Protein AF-A0A094G1G5-F1 (afdb_monomer_lite)

Structure (mmCIF, N/CA/C/O backbone):
data_AF-A0A094G1G5-F1
#
_entry.id   AF-A0A094G1G5-F1
#
loop_
_atom_site.group_PDB
_atom_site.id
_atom_site.type_symbol
_atom_site.label_atom_id
_atom_site.label_alt_id
_atom_site.label_comp_id
_atom_site.label_asym_id
_atom_site.label_entity_id
_atom_site.label_seq_id
_atom_site.pdbx_PDB_ins_code
_atom_site.Cartn_x
_atom_site.Cartn_y
_atom_site.Cartn_z
_atom_site.occupancy
_atom_site.B_iso_or_equiv
_atom_site.auth_seq_id
_atom_site.auth_comp_id
_atom_site.auth_asym_id
_atom_site.auth_atom_id
_atom_site.pdbx_PDB_model_num
ATOM 1 N N . MET A 1 1 ? 13.236 28.097 -5.528 1.00 54.62 1 MET A N 1
ATOM 2 C CA . MET A 1 1 ? 14.662 28.446 -5.358 1.00 54.62 1 MET A CA 1
ATOM 3 C C . MET A 1 1 ? 15.161 27.690 -4.141 1.00 54.62 1 MET A C 1
ATOM 5 O O . MET A 1 1 ? 14.385 27.543 -3.209 1.00 54.62 1 MET A O 1
ATOM 9 N N . GLU A 1 2 ? 16.374 27.146 -4.170 1.00 67.69 2 GLU A N 1
ATOM 10 C CA . GLU A 1 2 ? 16.941 26.441 -3.013 1.00 67.69 2 GLU A CA 1
ATOM 11 C C . GLU A 1 2 ? 17.481 27.445 -1.990 1.00 67.69 2 GLU A C 1
ATOM 13 O O . GLU A 1 2 ? 18.298 28.303 -2.334 1.00 67.69 2 GLU A O 1
ATOM 18 N N . ASP A 1 3 ? 17.057 27.308 -0.735 1.00 77.56 3 ASP A N 1
ATOM 19 C CA . ASP A 1 3 ? 17.610 28.058 0.390 1.00 77.56 3 ASP A CA 1
ATOM 20 C C . ASP A 1 3 ? 18.977 27.479 0.770 1.00 77.56 3 ASP A C 1
ATOM 22 O O . ASP A 1 3 ? 19.082 26.389 1.335 1.00 77.56 3 ASP A O 1
ATOM 26 N N . LYS A 1 4 ? 20.049 28.212 0.459 1.00 82.94 4 LYS A N 1
ATOM 27 C CA . LYS A 1 4 ? 21.423 27.790 0.759 1.00 82.94 4 LYS A CA 1
ATOM 28 C C . LYS A 1 4 ? 21.859 28.291 2.132 1.00 82.94 4 LYS A C 1
ATOM 30 O O . LYS A 1 4 ? 21.643 29.452 2.471 1.00 82.94 4 LYS A O 1
ATOM 35 N N . ILE A 1 5 ? 22.535 27.433 2.895 1.00 83.06 5 ILE A N 1
ATOM 36 C CA . ILE A 1 5 ? 23.188 27.810 4.154 1.00 83.06 5 ILE A CA 1
ATOM 37 C C . ILE A 1 5 ? 24.655 28.115 3.835 1.00 83.06 5 ILE A C 1
ATOM 39 O O . ILE A 1 5 ? 25.401 27.186 3.518 1.00 83.06 5 ILE A O 1
ATOM 43 N N . PRO A 1 6 ? 25.085 29.388 3.858 1.00 81.50 6 PRO A N 1
ATOM 44 C CA . PRO A 1 6 ? 26.465 29.732 3.561 1.00 81.50 6 PRO A CA 1
ATOM 45 C C . PRO A 1 6 ? 27.376 29.204 4.669 1.00 81.50 6 PRO A C 1
ATOM 47 O O . PRO A 1 6 ? 27.135 29.431 5.856 1.00 81.50 6 PRO A O 1
ATOM 50 N N . LEU A 1 7 ? 28.433 28.504 4.273 1.00 82.88 7 LEU A N 1
ATOM 51 C CA . LEU A 1 7 ? 29.443 27.979 5.179 1.00 82.88 7 LEU A CA 1
ATOM 52 C C . LEU A 1 7 ? 30.801 28.530 4.761 1.00 82.88 7 LEU A C 1
ATOM 54 O O . LEU A 1 7 ? 31.206 28.395 3.611 1.00 82.88 7 LEU A O 1
ATOM 58 N N . ASP A 1 8 ? 31.496 29.145 5.713 1.00 79.75 8 ASP A N 1
ATOM 59 C CA . ASP A 1 8 ? 32.870 29.614 5.544 1.00 79.75 8 ASP A CA 1
ATOM 60 C C . ASP A 1 8 ? 33.835 28.449 5.810 1.00 79.75 8 ASP A C 1
ATOM 62 O O . ASP A 1 8 ? 34.492 28.353 6.848 1.00 79.75 8 ASP A O 1
ATOM 66 N N . ALA A 1 9 ? 33.783 27.457 4.920 1.00 77.50 9 ALA A N 1
ATOM 67 C CA . ALA A 1 9 ? 34.570 26.235 4.988 1.00 77.50 9 ALA A CA 1
ATOM 68 C C . ALA A 1 9 ? 34.872 25.725 3.576 1.00 77.50 9 ALA A C 1
ATOM 70 O O . ALA A 1 9 ? 34.055 25.838 2.663 1.00 77.50 9 ALA A O 1
ATOM 71 N N . ASN A 1 10 ? 36.043 25.115 3.400 1.00 78.81 10 ASN A N 1
ATOM 72 C CA . ASN A 1 10 ? 36.381 24.451 2.146 1.00 78.81 10 ASN A CA 1
ATOM 73 C C . ASN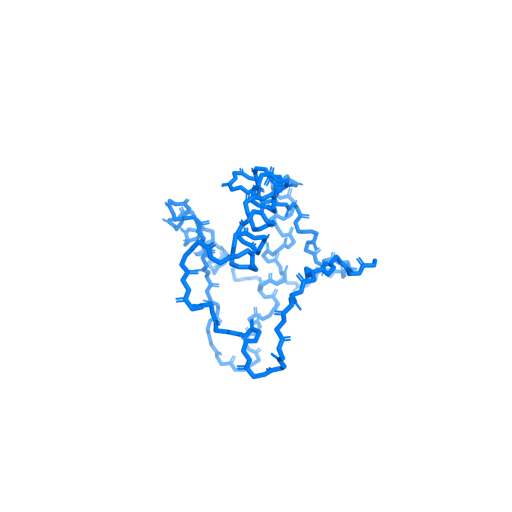 A 1 10 ? 35.551 23.161 1.957 1.00 78.81 10 ASN A C 1
ATOM 75 O O . ASN A 1 10 ? 34.965 22.616 2.898 1.00 78.81 10 ASN A O 1
ATOM 79 N N . HIS A 1 11 ? 35.530 22.644 0.727 1.00 74.94 11 HIS A N 1
ATOM 80 C CA . HIS A 1 11 ? 34.716 21.483 0.347 1.00 74.94 11 HIS A CA 1
ATOM 81 C C . HIS A 1 11 ? 34.981 20.212 1.183 1.00 74.94 11 HIS A C 1
ATOM 83 O O . HIS A 1 11 ? 34.110 19.352 1.261 1.00 74.94 11 HIS A O 1
ATOM 89 N N . SER A 1 12 ? 36.144 20.086 1.836 1.00 79.06 12 SER A N 1
ATOM 90 C CA . SER A 1 12 ? 36.480 18.945 2.703 1.00 79.06 12 SER A CA 1
AT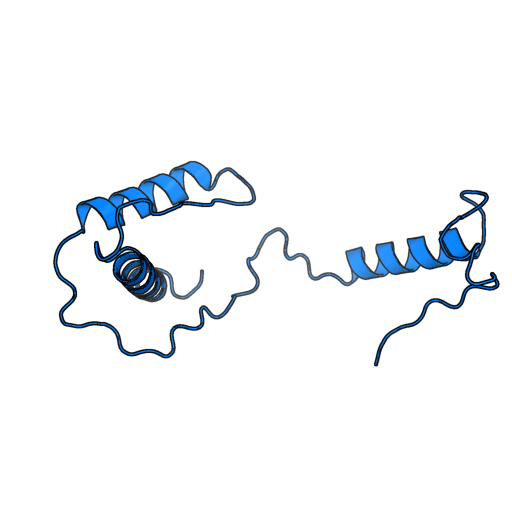OM 91 C C . SER A 1 12 ? 36.054 19.116 4.167 1.00 79.06 12 SER A C 1
ATOM 93 O O . SER A 1 12 ? 35.902 18.115 4.874 1.00 79.06 12 SER A O 1
ATOM 95 N N . MET A 1 13 ? 35.837 20.354 4.624 1.00 74.19 13 MET A N 1
ATOM 96 C CA . MET A 1 13 ? 35.460 20.676 6.007 1.00 74.19 13 MET A CA 1
ATOM 97 C C . MET A 1 13 ? 33.982 21.034 6.167 1.00 74.19 13 MET A C 1
ATOM 99 O O . MET A 1 13 ? 33.472 21.014 7.283 1.00 74.19 13 MET A O 1
ATOM 103 N N . ILE A 1 14 ? 33.263 21.284 5.071 1.00 76.19 14 ILE A N 1
ATOM 104 C CA . ILE A 1 14 ? 31.832 21.627 5.093 1.00 76.19 14 ILE A CA 1
ATOM 105 C C . ILE A 1 14 ? 30.946 20.538 5.735 1.00 76.19 14 ILE A C 1
ATOM 107 O O . ILE A 1 14 ? 29.892 20.837 6.286 1.00 76.19 14 ILE A O 1
ATOM 111 N N . VAL A 1 15 ? 31.402 19.281 5.717 1.00 71.06 15 VAL A N 1
ATOM 112 C CA . VAL A 1 15 ? 30.722 18.119 6.321 1.00 71.06 15 VAL A CA 1
ATOM 113 C C . VAL A 1 15 ? 31.209 17.791 7.741 1.00 71.06 15 VAL A C 1
ATOM 115 O O . VAL A 1 15 ? 30.745 16.826 8.346 1.00 71.06 15 VAL A O 1
ATOM 118 N N . LYS A 1 16 ? 32.161 18.560 8.284 1.00 76.44 16 LYS A N 1
ATOM 119 C CA . LYS A 1 16 ? 32.817 18.300 9.574 1.00 76.44 16 LYS A CA 1
ATOM 120 C C . LYS A 1 16 ? 32.770 19.549 10.449 1.00 76.44 16 LYS A C 1
ATOM 122 O O . LYS A 1 16 ? 33.605 20.442 10.343 1.00 76.44 16 LYS A O 1
ATOM 127 N N . PHE A 1 17 ? 31.805 19.601 11.363 1.00 76.50 17 PHE A N 1
ATOM 128 C CA . PHE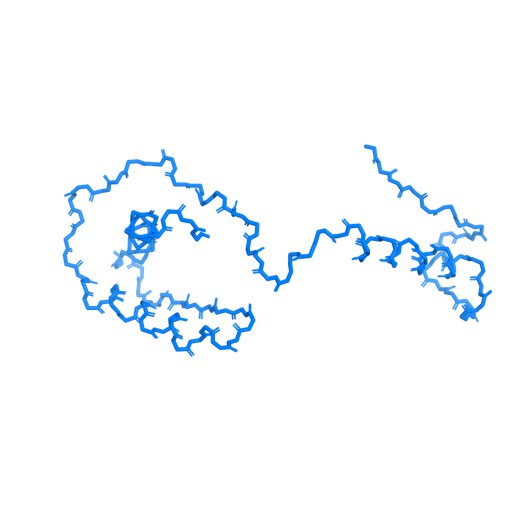 A 1 17 ? 31.761 20.657 12.371 1.00 76.50 17 PHE A CA 1
ATOM 129 C C . PHE A 1 17 ? 32.742 20.342 13.504 1.00 76.50 17 PHE A C 1
ATOM 131 O O . PHE A 1 17 ? 32.555 19.388 14.253 1.00 76.50 17 PHE A O 1
ATOM 138 N N . ASN A 1 18 ? 33.778 21.169 13.655 1.00 75.69 18 ASN A N 1
ATOM 139 C CA . ASN A 1 18 ? 34.832 20.967 14.660 1.00 75.69 18 ASN A CA 1
ATOM 140 C C . ASN A 1 18 ? 34.363 21.182 16.116 1.00 75.69 18 ASN A C 1
ATOM 142 O O . ASN A 1 18 ? 35.093 20.877 17.053 1.00 75.69 18 ASN A O 1
ATOM 146 N N . SER A 1 19 ? 33.171 21.752 16.324 1.00 77.62 19 SER A N 1
ATOM 147 C CA . SER A 1 19 ? 32.562 21.970 17.640 1.00 77.62 19 SER A CA 1
ATOM 148 C C . SER A 1 19 ? 31.067 22.262 17.497 1.00 77.62 19 SER A C 1
ATOM 150 O O . SER A 1 19 ? 30.634 22.815 16.485 1.00 77.62 19 SER A O 1
ATOM 152 N N . LYS A 1 20 ? 30.288 21.964 18.545 1.00 75.31 20 LYS A N 1
ATOM 153 C CA . LYS A 1 20 ? 28.854 22.298 18.634 1.00 75.31 20 LYS A CA 1
ATOM 154 C C . LYS A 1 20 ? 28.582 23.807 18.599 1.00 75.31 20 LYS A C 1
ATOM 156 O O . LYS A 1 20 ? 27.493 24.203 18.210 1.00 75.31 20 LYS A O 1
ATOM 161 N N . ASN A 1 21 ? 29.571 24.624 18.966 1.00 78.25 21 ASN A N 1
ATOM 162 C CA . ASN A 1 21 ? 29.466 26.087 18.966 1.00 78.25 21 ASN A CA 1
ATOM 163 C C . ASN A 1 21 ? 30.011 26.721 17.674 1.00 78.25 21 ASN A C 1
ATOM 165 O O . ASN A 1 21 ? 30.156 27.939 17.594 1.00 78.25 21 ASN A O 1
ATOM 169 N N . ASN A 1 22 ? 30.363 25.918 16.663 1.00 83.69 22 ASN A N 1
ATOM 170 C CA . ASN A 1 22 ? 30.786 26.451 15.375 1.00 83.69 22 ASN A CA 1
ATOM 171 C C . ASN A 1 22 ? 29.604 27.147 14.679 1.00 83.69 22 ASN A C 1
ATOM 173 O O . ASN A 1 22 ? 28.520 26.576 14.572 1.00 83.69 22 ASN A O 1
ATOM 177 N N . ARG A 1 23 ? 29.841 28.348 14.138 1.00 83.31 23 ARG A N 1
ATOM 178 C CA . ARG A 1 23 ? 28.822 29.175 13.472 1.00 83.31 23 ARG A CA 1
ATOM 179 C C . ARG A 1 23 ? 28.053 28.435 12.370 1.00 83.31 23 ARG A C 1
ATOM 181 O O . ARG A 1 23 ? 26.842 28.612 12.258 1.00 83.31 23 ARG A O 1
ATOM 188 N N . GLY A 1 24 ? 28.729 27.595 11.589 1.00 84.94 24 GLY A N 1
ATOM 189 C CA . GLY A 1 24 ? 28.107 26.776 10.550 1.00 84.94 24 GLY A CA 1
ATOM 190 C C . GLY A 1 24 ? 27.205 25.679 11.113 1.00 84.94 24 GLY A C 1
ATOM 191 O O . GLY A 1 24 ? 26.099 25.478 10.617 1.00 84.94 24 GLY A O 1
ATOM 192 N N . CYS A 1 25 ? 27.635 25.032 12.201 1.00 82.50 25 CYS A N 1
ATOM 193 C CA . CYS A 1 25 ? 26.839 24.022 12.900 1.00 82.50 25 CYS A CA 1
ATOM 194 C C . CYS A 1 25 ? 25.568 24.637 13.493 1.00 82.50 25 CYS A C 1
ATOM 196 O O . CYS A 1 25 ? 24.487 24.066 13.361 1.00 82.50 25 CYS A O 1
ATOM 198 N N . THR A 1 26 ? 25.694 25.806 14.126 1.00 87.06 26 THR A N 1
ATOM 199 C CA . THR A 1 26 ? 24.563 26.538 14.702 1.00 87.06 26 THR A CA 1
ATOM 200 C C . THR A 1 26 ? 23.592 26.978 13.611 1.00 87.06 26 THR A C 1
ATOM 202 O O . THR A 1 26 ? 22.409 26.685 13.709 1.00 87.06 26 THR A O 1
ATOM 205 N N . SER A 1 27 ? 24.091 27.551 12.511 1.00 87.62 27 SER A N 1
ATOM 206 C CA . SER A 1 27 ? 23.245 27.998 11.391 1.00 87.62 27 SER A CA 1
ATOM 207 C C . SER A 1 27 ? 22.474 26.843 10.741 1.00 87.62 27 SER A C 1
ATOM 209 O O . SER A 1 27 ? 21.286 26.973 10.453 1.00 87.62 27 SER A O 1
ATOM 211 N N . ALA A 1 28 ? 23.127 25.690 10.542 1.00 87.12 28 ALA A N 1
ATOM 212 C CA . ALA A 1 28 ? 22.470 24.483 10.045 1.00 87.12 28 ALA A CA 1
ATOM 213 C C . ALA A 1 28 ? 21.401 23.976 11.023 1.00 87.12 28 ALA A C 1
ATOM 215 O O . ALA A 1 28 ? 20.283 23.662 10.619 1.00 87.12 28 ALA A O 1
ATOM 216 N N . ARG A 1 29 ? 21.725 23.938 12.320 1.00 87.81 29 ARG A N 1
ATOM 217 C CA . ARG A 1 29 ? 20.800 23.506 13.369 1.00 87.81 29 ARG A CA 1
ATOM 218 C C . ARG A 1 29 ? 19.580 24.419 13.478 1.00 87.81 29 ARG A C 1
ATOM 220 O O . ARG A 1 29 ? 18.473 23.911 13.627 1.00 87.81 29 ARG A O 1
ATOM 227 N N . ASP A 1 30 ? 19.766 25.728 13.395 1.00 90.44 30 ASP A N 1
ATOM 228 C CA . ASP A 1 30 ? 18.677 26.699 13.495 1.00 90.44 30 ASP A CA 1
ATOM 229 C C . ASP A 1 30 ? 17.747 26.606 12.285 1.00 90.44 30 ASP A C 1
ATOM 231 O O . ASP A 1 30 ? 16.533 26.600 12.454 1.00 90.44 30 ASP A O 1
ATOM 235 N N . LYS A 1 31 ? 18.289 26.408 11.075 1.00 88.31 31 LYS A N 1
ATOM 236 C CA . LYS A 1 31 ? 17.470 26.125 9.887 1.00 88.31 31 LYS A CA 1
ATOM 237 C C . LYS A 1 31 ? 16.691 24.815 10.010 1.00 88.31 31 LYS A C 1
ATOM 239 O O . LYS A 1 31 ? 15.532 24.784 9.621 1.00 88.31 31 LYS A O 1
ATOM 244 N N . LEU A 1 32 ? 17.279 23.758 10.578 1.00 87.94 32 LEU A N 1
ATOM 245 C CA . LEU A 1 32 ? 16.557 22.506 10.846 1.00 87.94 32 LEU A CA 1
ATOM 246 C C . LEU A 1 32 ? 15.427 22.697 11.868 1.00 87.94 32 LEU A C 1
ATOM 248 O O . LEU A 1 32 ? 14.337 22.179 11.658 1.00 87.94 32 LEU A O 1
ATOM 252 N N . ARG A 1 33 ? 15.659 23.474 12.933 1.00 88.69 33 ARG A N 1
ATOM 253 C CA . ARG A 1 33 ? 14.607 23.835 13.899 1.00 88.69 33 ARG A CA 1
ATOM 254 C C . ARG A 1 33 ? 13.511 24.677 13.256 1.00 88.69 33 ARG A C 1
ATOM 256 O O . ARG A 1 33 ? 12.344 24.472 13.553 1.00 88.69 33 ARG A O 1
ATOM 263 N N . GLN A 1 34 ? 13.877 25.605 12.376 1.00 86.06 34 GLN A N 1
ATOM 264 C CA . GLN A 1 34 ? 12.904 26.393 11.632 1.00 86.06 34 GLN A CA 1
ATOM 265 C C . GLN A 1 34 ? 12.074 25.489 10.718 1.00 86.06 34 GLN A C 1
ATOM 267 O O . GLN A 1 34 ? 10.861 25.604 10.716 1.00 86.06 34 GLN A O 1
ATOM 272 N N . PHE A 1 35 ? 12.690 24.528 10.021 1.00 83.56 35 PHE A N 1
ATOM 273 C CA . PHE A 1 35 ? 11.948 23.538 9.236 1.00 83.56 35 PHE A CA 1
ATOM 274 C C . PHE A 1 35 ? 11.022 22.671 10.086 1.00 83.56 35 PHE A C 1
ATOM 276 O O . PHE A 1 35 ? 9.942 22.328 9.627 1.00 83.56 35 PHE A O 1
ATOM 283 N N . GLU A 1 36 ? 11.425 22.312 11.301 1.00 83.12 36 GLU A N 1
ATOM 284 C CA . GLU A 1 36 ? 10.576 21.586 12.247 1.00 83.12 36 GLU A CA 1
ATOM 285 C C . GLU A 1 36 ? 9.379 22.433 12.711 1.00 83.12 36 GLU A C 1
ATOM 287 O O . GLU A 1 36 ? 8.280 21.910 12.844 1.00 83.12 36 GLU A O 1
ATOM 292 N N . GLN A 1 37 ? 9.573 23.737 12.925 1.00 81.44 37 GLN A N 1
ATOM 293 C CA . GLN A 1 37 ? 8.511 24.669 13.330 1.00 81.44 37 GLN A CA 1
ATOM 294 C C . GLN A 1 37 ? 7.574 25.052 12.178 1.00 81.44 37 GLN A C 1
ATOM 296 O O . GLN A 1 37 ? 6.370 25.181 12.380 1.00 81.44 37 GLN A O 1
ATOM 301 N N . ASP A 1 38 ? 8.133 25.240 10.983 1.00 77.44 38 ASP A N 1
ATOM 302 C CA . ASP A 1 38 ? 7.408 25.568 9.754 1.00 77.44 38 ASP A CA 1
ATOM 303 C C . ASP A 1 38 ? 6.759 24.334 9.135 1.00 77.44 38 ASP A C 1
ATOM 305 O O . ASP A 1 38 ? 5.864 24.454 8.291 1.00 77.44 38 ASP A O 1
ATOM 309 N N . ALA A 1 39 ? 7.212 23.136 9.522 1.00 71.25 39 ALA A N 1
ATOM 310 C CA . ALA A 1 39 ? 6.493 21.931 9.197 1.00 71.25 39 ALA A CA 1
ATOM 311 C C . ALA A 1 39 ? 5.081 22.110 9.767 1.00 71.25 39 ALA A C 1
ATOM 313 O O . ALA A 1 39 ? 4.928 22.324 10.972 1.00 71.25 39 ALA A O 1
ATOM 314 N N . PRO A 1 40 ? 4.028 22.028 8.930 1.00 64.75 40 PRO A N 1
ATOM 315 C CA . PRO A 1 40 ? 2.687 21.917 9.474 1.00 64.75 40 PRO A CA 1
ATOM 316 C C . PRO A 1 40 ? 2.703 20.760 10.472 1.00 64.75 40 PRO A C 1
ATOM 318 O O . PRO A 1 40 ? 3.472 19.814 10.278 1.00 64.75 40 PRO A O 1
ATOM 321 N N . SER A 1 41 ? 1.879 20.833 11.517 1.00 60.28 41 SER A N 1
ATOM 322 C CA . SER A 1 41 ? 1.659 19.786 12.524 1.00 60.28 41 SER A CA 1
ATOM 323 C C . SER A 1 41 ? 1.066 18.505 11.905 1.00 60.28 41 SER A C 1
ATOM 325 O O . SER A 1 41 ? 0.061 17.953 12.336 1.00 60.28 41 SER A O 1
ATOM 327 N N . CYS A 1 42 ? 1.680 18.004 10.845 1.00 52.69 42 CYS A N 1
ATOM 328 C CA . CYS A 1 42 ? 1.370 16.791 10.127 1.00 52.69 42 CYS A CA 1
ATOM 329 C C . CYS A 1 42 ? 2.082 15.622 10.808 1.00 52.69 42 CYS A C 1
ATOM 331 O O . CYS A 1 42 ? 2.787 14.855 10.164 1.00 52.69 42 CYS A O 1
ATOM 333 N N . SER A 1 43 ? 1.900 15.497 12.118 1.00 53.06 43 SER A N 1
ATOM 334 C CA . SER A 1 43 ? 1.999 14.216 12.818 1.00 53.06 43 SER A CA 1
ATOM 335 C C . SER A 1 43 ? 0.627 13.719 13.292 1.00 53.06 43 SER A C 1
ATOM 337 O O . SER A 1 43 ? 0.544 12.671 13.914 1.00 53.06 43 SER A O 1
ATOM 339 N N . ALA A 1 44 ? -0.470 14.416 12.957 1.00 48.75 44 ALA A N 1
ATOM 340 C CA . ALA A 1 44 ? -1.828 13.981 13.316 1.00 48.75 44 ALA A CA 1
ATOM 341 C C . ALA A 1 44 ? -2.858 14.043 12.173 1.00 48.75 44 ALA A C 1
ATOM 343 O O . ALA A 1 44 ? -4.022 13.710 12.367 1.00 48.75 44 ALA A O 1
ATOM 344 N N . GLY A 1 45 ? -2.450 14.441 10.971 1.00 50.19 45 GLY A N 1
ATOM 345 C CA . GLY A 1 45 ? -3.300 14.386 9.791 1.00 50.19 45 GLY A CA 1
ATOM 346 C C . GLY A 1 45 ? -2.428 14.024 8.615 1.00 50.19 45 GLY A C 1
ATOM 347 O O . GLY A 1 45 ? -1.561 14.818 8.238 1.00 50.19 45 GLY A O 1
ATOM 348 N N . ALA A 1 46 ? -2.618 12.819 8.076 1.00 50.72 46 ALA A N 1
ATOM 349 C CA . ALA A 1 46 ? -2.094 12.469 6.770 1.00 50.72 46 ALA A CA 1
ATOM 350 C C . ALA A 1 46 ? -2.412 13.649 5.847 1.00 50.72 46 ALA A C 1
ATOM 352 O O . ALA A 1 46 ? -3.579 13.994 5.655 1.00 50.72 46 ALA A O 1
ATOM 353 N N . LYS A 1 47 ? -1.386 14.348 5.337 1.00 49.34 47 LYS A N 1
ATOM 354 C CA . LYS A 1 47 ? -1.611 15.240 4.197 1.00 49.34 47 LYS A CA 1
ATOM 355 C C . LYS A 1 47 ? -2.300 14.353 3.188 1.00 49.34 47 LYS A C 1
ATOM 357 O O . LYS A 1 47 ? -1.687 13.352 2.834 1.00 49.34 47 LYS A O 1
ATOM 362 N N . GLN A 1 48 ? -3.537 14.689 2.828 1.00 51.91 48 GLN A N 1
ATOM 363 C CA . GLN A 1 48 ? -4.381 13.935 1.913 1.00 51.91 48 GLN A CA 1
ATOM 364 C C . GLN A 1 48 ? -3.568 13.675 0.647 1.00 51.91 48 GLN A C 1
ATOM 366 O O . GLN A 1 48 ? -3.479 14.503 -0.264 1.00 51.91 48 GLN A O 1
ATOM 371 N N . THR A 1 49 ? -2.840 12.562 0.647 1.00 52.09 49 THR A N 1
ATOM 372 C CA . THR A 1 49 ? -2.093 12.095 -0.495 1.00 52.09 49 THR A CA 1
ATOM 373 C C . THR A 1 49 ? -3.198 11.696 -1.421 1.00 52.09 49 THR A C 1
ATOM 375 O O . THR A 1 49 ? -3.845 10.679 -1.194 1.00 52.09 49 THR A O 1
ATOM 378 N N . LYS A 1 50 ? -3.475 12.542 -2.414 1.00 54.44 50 LYS A N 1
ATOM 379 C CA . LYS A 1 50 ? -4.329 12.154 -3.522 1.00 54.44 50 LYS A CA 1
ATOM 380 C C . LYS A 1 50 ? -3.717 10.879 -4.082 1.00 54.44 50 LYS A C 1
ATOM 382 O O . LYS A 1 50 ? -2.695 10.933 -4.767 1.00 54.44 50 LYS A O 1
ATOM 387 N N . ALA A 1 51 ? -4.285 9.738 -3.703 1.00 57.81 51 ALA A N 1
ATOM 388 C CA . ALA A 1 51 ? -3.972 8.480 -4.332 1.00 57.81 51 ALA A CA 1
ATOM 389 C C . ALA A 1 51 ? -4.224 8.716 -5.821 1.00 57.81 51 ALA A C 1
ATOM 391 O O . ALA A 1 51 ? -5.274 9.247 -6.191 1.00 57.81 51 ALA A O 1
ATOM 392 N N . PHE A 1 52 ? -3.226 8.437 -6.656 1.00 59.22 52 PHE A N 1
ATOM 393 C CA . PHE A 1 52 ? -3.313 8.630 -8.099 1.00 59.22 52 PHE A CA 1
ATOM 394 C C . PHE A 1 52 ? -4.250 7.547 -8.667 1.00 59.22 52 PHE A C 1
ATOM 396 O O . PHE A 1 52 ? -3.812 6.559 -9.244 1.00 59.22 52 PHE A O 1
ATOM 403 N N . LEU A 1 53 ? -5.547 7.689 -8.390 1.00 65.50 53 LEU A N 1
ATOM 404 C CA . LEU A 1 53 ? -6.646 6.788 -8.740 1.00 65.50 53 LEU A CA 1
ATOM 405 C C . LEU A 1 53 ? -7.555 7.478 -9.766 1.00 65.50 53 LEU A C 1
ATOM 407 O O . LEU A 1 53 ? -8.773 7.539 -9.598 1.00 65.50 53 LEU A O 1
ATOM 411 N N . ASP A 1 54 ? -6.948 8.032 -10.817 1.00 64.62 54 ASP A N 1
ATOM 412 C CA . ASP A 1 54 ? -7.653 8.640 -11.958 1.00 64.62 54 ASP A CA 1
ATOM 413 C C . ASP A 1 54 ? -7.977 7.607 -13.061 1.00 64.62 54 ASP A C 1
ATOM 415 O O . ASP A 1 54 ? -8.351 7.962 -14.177 1.00 64.62 54 ASP A O 1
ATOM 419 N N . GLY A 1 55 ? -7.827 6.310 -12.765 1.00 66.19 55 GLY A N 1
ATOM 420 C CA . GLY A 1 55 ? -8.204 5.216 -13.661 1.00 66.19 55 GLY A CA 1
ATOM 421 C C . GLY A 1 55 ? -9.692 4.838 -13.574 1.00 66.19 55 GLY A C 1
ATOM 422 O O . GLY A 1 55 ? -10.389 5.253 -12.642 1.00 66.19 55 GLY A O 1
ATOM 423 N N . PRO A 1 56 ? -10.202 4.041 -14.526 1.00 69.38 56 PRO A N 1
ATOM 424 C CA . PRO A 1 56 ? -11.534 3.456 -14.425 1.00 69.38 56 PRO A CA 1
ATOM 425 C C . PRO A 1 56 ? -11.570 2.372 -13.339 1.00 69.38 56 PRO A C 1
ATOM 427 O O . PRO A 1 56 ? -10.673 1.530 -13.270 1.00 69.38 56 PRO A O 1
ATOM 430 N N . VAL A 1 57 ? -12.628 2.380 -12.523 1.00 77.75 57 VAL A N 1
ATOM 431 C CA . VAL A 1 57 ? -12.961 1.254 -11.638 1.00 77.75 57 VAL A CA 1
ATOM 432 C C . VAL A 1 57 ? -13.224 0.026 -12.505 1.00 77.75 57 VAL A C 1
ATOM 434 O O . VAL A 1 57 ? -13.921 0.107 -13.521 1.00 77.75 57 VAL A O 1
ATOM 437 N N . ASP A 1 58 ? -12.666 -1.113 -12.114 1.00 83.38 58 ASP A N 1
ATOM 438 C CA . ASP A 1 58 ? -12.864 -2.360 -12.836 1.00 83.38 58 ASP A CA 1
ATOM 439 C C . ASP A 1 58 ? -14.217 -2.984 -12.471 1.00 83.38 58 ASP A C 1
ATOM 441 O O . ASP A 1 58 ? -14.343 -3.740 -11.514 1.00 83.38 58 ASP A O 1
ATOM 445 N N . SER A 1 59 ? -15.244 -2.691 -13.272 1.00 84.69 59 SER A N 1
ATOM 446 C CA . SER A 1 59 ? -16.589 -3.262 -13.091 1.00 84.69 59 SER A CA 1
ATOM 447 C C . SER A 1 59 ? -16.656 -4.795 -13.200 1.00 84.69 59 SER A C 1
ATOM 449 O O . SER A 1 59 ? -17.674 -5.380 -12.834 1.00 84.69 59 SER A O 1
ATOM 451 N N . ALA A 1 60 ? -15.609 -5.446 -13.721 1.00 89.31 60 ALA A N 1
ATOM 452 C CA . ALA A 1 60 ? -15.523 -6.900 -13.832 1.00 89.31 60 ALA A CA 1
ATOM 453 C C . ALA A 1 60 ? -14.752 -7.543 -12.665 1.00 89.31 60 ALA A C 1
ATOM 455 O O . ALA A 1 60 ? -14.595 -8.768 -12.646 1.00 89.31 60 ALA A O 1
ATOM 456 N N . PHE A 1 61 ? -14.274 -6.754 -11.695 1.00 89.31 61 PHE A N 1
ATOM 457 C CA . PHE A 1 61 ? -13.652 -7.289 -10.491 1.00 89.31 61 PHE A CA 1
ATOM 458 C C . PHE A 1 61 ? -14.672 -8.108 -9.691 1.00 89.31 61 PHE A C 1
ATOM 460 O O . PHE A 1 61 ? -15.737 -7.618 -9.321 1.00 89.31 61 PHE A O 1
ATOM 467 N N . VAL A 1 62 ? -14.352 -9.375 -9.423 1.00 90.75 62 VAL A N 1
ATOM 468 C CA . VAL A 1 62 ? -15.233 -10.299 -8.700 1.00 90.75 62 VAL A CA 1
ATOM 469 C C . VAL A 1 62 ? -14.445 -11.181 -7.740 1.00 90.75 62 VAL A C 1
ATOM 471 O O . VAL A 1 62 ? -13.333 -11.627 -8.041 1.00 90.75 62 VAL A O 1
ATOM 474 N N . GLY A 1 63 ? -15.064 -11.496 -6.604 1.00 88.06 63 GLY A N 1
ATOM 475 C CA . GLY A 1 63 ? -14.458 -12.314 -5.560 1.00 88.06 63 GLY A CA 1
ATOM 476 C C . GLY A 1 63 ? -13.325 -11.593 -4.822 1.00 88.06 63 GLY A C 1
ATOM 477 O O . GLY A 1 63 ? -12.999 -10.444 -5.099 1.00 88.06 63 GLY A O 1
ATOM 478 N N . ARG A 1 64 ? -12.664 -12.318 -3.909 1.00 94.62 64 ARG A N 1
ATOM 479 C CA . ARG A 1 64 ? -11.597 -11.813 -3.015 1.00 94.62 64 ARG A CA 1
ATOM 480 C C . ARG A 1 64 ? -12.082 -10.914 -1.872 1.00 94.62 64 ARG A C 1
ATOM 482 O O . ARG A 1 64 ? -11.255 -10.286 -1.216 1.00 94.62 64 ARG A O 1
ATOM 489 N N . GLU A 1 65 ? -13.383 -10.881 -1.591 1.00 94.88 65 GLU A N 1
ATOM 490 C CA . GLU A 1 65 ? -13.959 -10.196 -0.425 1.00 94.88 65 GLU A CA 1
ATOM 491 C C . GLU A 1 65 ? -13.305 -10.626 0.893 1.00 94.88 65 GLU A C 1
ATOM 493 O O . GLU A 1 65 ? -13.069 -9.791 1.759 1.00 94.88 65 GLU A O 1
ATOM 498 N N . ASP A 1 66 ? -12.956 -11.905 1.027 1.00 95.75 66 ASP A N 1
ATOM 499 C CA . ASP A 1 66 ? -12.211 -12.437 2.168 1.00 95.75 66 ASP A CA 1
ATOM 500 C C . ASP A 1 66 ? -10.846 -11.752 2.339 1.00 95.75 66 ASP A C 1
ATOM 502 O O . ASP A 1 66 ? -10.485 -11.352 3.446 1.00 95.75 66 ASP A O 1
ATOM 506 N N . ILE A 1 67 ? -10.123 -11.549 1.235 1.00 95.69 67 ILE A N 1
ATOM 507 C CA . ILE A 1 67 ? -8.823 -10.869 1.224 1.00 95.69 67 ILE A CA 1
ATOM 508 C C . ILE A 1 67 ? -8.991 -9.381 1.539 1.00 95.69 67 ILE A C 1
ATOM 510 O O . ILE A 1 67 ? -8.215 -8.840 2.323 1.00 95.69 67 ILE A O 1
ATOM 514 N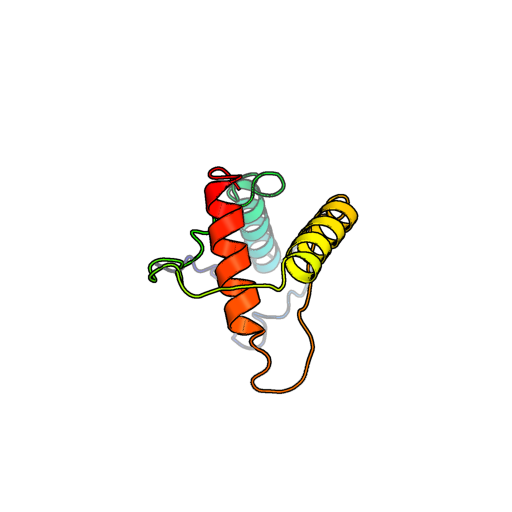 N . LEU A 1 68 ? -9.991 -8.714 0.955 1.00 95.12 68 LEU A N 1
ATOM 515 C CA . LEU A 1 68 ? -10.261 -7.294 1.211 1.00 95.12 68 LEU A CA 1
ATOM 516 C C . LEU A 1 68 ? -10.581 -7.049 2.695 1.00 95.12 68 LEU A C 1
ATOM 518 O O . LEU A 1 68 ? -9.988 -6.163 3.307 1.00 95.12 68 LEU A O 1
ATOM 522 N N . LEU A 1 69 ? -11.416 -7.902 3.297 1.00 94.50 69 LEU A N 1
ATOM 523 C CA . LEU A 1 69 ? -11.715 -7.863 4.733 1.00 94.50 69 LEU A CA 1
ATOM 524 C C . LEU A 1 69 ? -10.474 -8.134 5.597 1.00 94.50 69 LEU A C 1
ATOM 526 O O . LEU A 1 69 ? -10.316 -7.553 6.672 1.00 94.50 69 LEU A O 1
ATOM 530 N N . GLU A 1 70 ? -9.577 -9.018 5.155 1.00 95.50 70 GLU A N 1
ATOM 531 C CA . GLU A 1 70 ? -8.326 -9.277 5.868 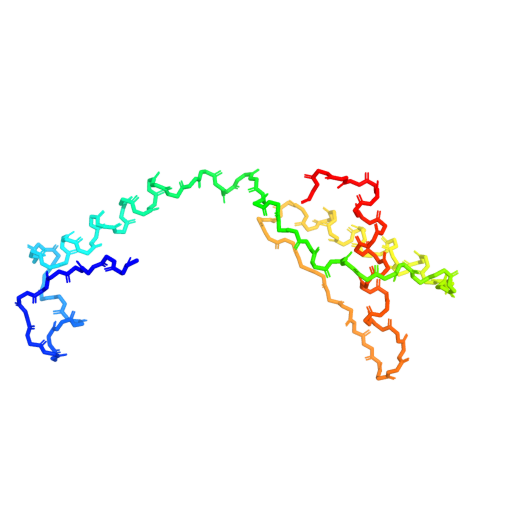1.00 95.50 70 GLU A CA 1
ATOM 532 C C . GLU A 1 70 ? -7.384 -8.062 5.839 1.00 95.50 70 GLU A C 1
ATOM 534 O O . GLU A 1 70 ? -6.701 -7.799 6.834 1.00 95.50 70 GLU A O 1
ATOM 539 N N . ILE A 1 71 ? -7.356 -7.310 4.732 1.00 94.38 71 ILE A N 1
ATOM 540 C CA . ILE A 1 71 ? -6.591 -6.059 4.629 1.00 94.38 71 ILE A CA 1
ATOM 541 C C . ILE A 1 71 ? -7.116 -5.041 5.648 1.00 94.38 71 ILE A C 1
ATOM 543 O O . ILE A 1 71 ? -6.306 -4.530 6.424 1.00 94.38 71 ILE A O 1
ATOM 547 N N . ASP A 1 72 ? -8.434 -4.810 5.703 1.00 91.62 72 ASP A N 1
ATOM 548 C CA . ASP A 1 72 ? -9.057 -3.892 6.673 1.00 91.62 72 ASP A CA 1
ATOM 549 C C . ASP A 1 72 ? -8.683 -4.269 8.102 1.00 91.62 72 ASP A C 1
ATOM 551 O O . ASP A 1 72 ? -8.095 -3.476 8.838 1.00 91.62 72 ASP A O 1
ATOM 555 N N . LYS A 1 73 ? -8.902 -5.535 8.462 1.00 92.69 73 LYS A N 1
ATOM 556 C CA . LYS A 1 73 ? -8.590 -6.045 9.797 1.00 92.69 73 LYS A CA 1
ATOM 557 C C . LYS A 1 73 ? -7.125 -5.824 10.175 1.00 92.69 73 LYS A C 1
ATOM 559 O O . LYS A 1 73 ? -6.830 -5.463 11.313 1.00 92.69 73 LYS A O 1
ATOM 564 N N . LYS A 1 74 ? -6.187 -6.057 9.251 1.00 92.12 74 LYS A N 1
ATOM 565 C CA . LYS A 1 74 ? -4.752 -5.861 9.510 1.00 92.12 74 LYS A CA 1
ATOM 566 C C . LYS A 1 74 ? -4.389 -4.387 9.647 1.00 92.12 74 LYS A C 1
ATOM 568 O O . LYS A 1 74 ? -3.562 -4.057 10.496 1.00 92.12 74 LYS A O 1
ATOM 573 N N . LEU A 1 75 ? -4.992 -3.518 8.840 1.00 88.81 75 LEU A N 1
ATOM 574 C CA . LEU A 1 75 ? -4.763 -2.078 8.921 1.00 88.81 75 LEU A CA 1
ATOM 575 C C . LEU A 1 75 ? -5.326 -1.494 10.220 1.00 88.81 75 LEU A C 1
ATOM 577 O O . LEU A 1 75 ? -4.609 -0.741 10.877 1.00 88.81 75 LEU A O 1
ATOM 581 N N . GLU A 1 76 ? -6.528 -1.905 10.632 1.00 86.75 76 GLU A N 1
ATOM 582 C CA . GLU A 1 76 ? -7.155 -1.529 11.907 1.00 86.75 76 GLU A CA 1
ATOM 583 C C . GLU A 1 76 ? -6.335 -2.000 13.113 1.00 86.75 76 GLU A C 1
ATOM 585 O O . GLU A 1 76 ? -6.058 -1.224 14.025 1.00 86.75 76 GLU A O 1
ATOM 590 N N . GLN A 1 77 ? -5.878 -3.256 13.109 1.00 83.38 77 GLN A N 1
ATOM 591 C CA . GLN A 1 77 ? -5.027 -3.795 14.177 1.00 83.38 77 GLN A CA 1
ATOM 592 C C . GLN A 1 77 ? -3.704 -3.038 14.314 1.00 83.38 77 GLN A C 1
ATOM 594 O O . GLN A 1 77 ? -3.182 -2.883 15.418 1.00 83.38 77 GLN A O 1
ATOM 599 N N . ALA A 1 78 ? -3.154 -2.566 13.198 1.00 76.88 78 ALA A N 1
ATOM 600 C CA . ALA A 1 78 ? -1.920 -1.799 13.174 1.00 76.88 78 ALA A CA 1
ATOM 601 C C . ALA A 1 78 ? -2.141 -0.282 13.330 1.00 76.88 78 ALA A C 1
ATOM 603 O O . ALA A 1 78 ? -1.159 0.450 13.420 1.00 76.88 78 ALA A O 1
ATOM 604 N N . ALA A 1 79 ? -3.385 0.202 13.437 1.00 64.75 79 ALA A N 1
ATOM 605 C CA . ALA A 1 79 ? -3.702 1.626 13.585 1.00 64.75 79 ALA A CA 1
ATOM 606 C C . ALA A 1 79 ? -3.212 2.234 14.914 1.00 64.75 79 ALA A C 1
ATOM 608 O O . ALA A 1 79 ? -3.087 3.449 15.030 1.00 64.75 79 ALA A O 1
ATOM 609 N N . SER A 1 80 ? -2.885 1.408 15.916 1.00 64.88 80 SER A N 1
ATOM 610 C CA . SER A 1 80 ? -2.202 1.871 17.136 1.00 64.88 80 SER A CA 1
ATOM 611 C C . SER A 1 80 ? -0.722 2.222 16.915 1.00 64.88 80 SER A C 1
ATOM 613 O O . SER A 1 80 ? -0.083 2.746 17.824 1.00 64.88 80 SER A O 1
ATOM 615 N N . GLN A 1 81 ? -0.155 1.906 15.745 1.00 62.84 81 GLN A N 1
ATOM 616 C CA . GLN A 1 81 ? 1.194 2.298 15.340 1.00 62.84 81 GLN A CA 1
ATOM 617 C C . GLN A 1 81 ? 1.117 3.543 14.449 1.00 62.84 81 GLN A C 1
ATOM 619 O O . GLN A 1 81 ? 0.257 3.637 13.578 1.00 62.84 81 GLN A O 1
ATOM 624 N N . GLU A 1 82 ? 2.067 4.467 14.611 1.00 65.50 82 GLU A N 1
ATOM 625 C CA . GLU A 1 82 ? 2.145 5.730 13.855 1.00 65.50 82 GLU A CA 1
ATOM 626 C C . GLU A 1 82 ? 2.190 5.509 12.324 1.00 65.50 82 GLU A C 1
ATOM 628 O O . GLU A 1 82 ? 1.783 6.373 11.546 1.00 65.50 82 GLU A O 1
ATOM 633 N N . HIS A 1 83 ? 2.617 4.316 11.877 1.00 72.25 83 HIS A N 1
ATOM 634 C CA . HIS A 1 83 ? 2.640 3.901 10.474 1.00 72.25 83 HIS A CA 1
ATOM 635 C C . HIS A 1 83 ? 2.196 2.438 10.286 1.00 72.25 83 HIS A C 1
ATOM 637 O O . HIS A 1 83 ? 2.991 1.510 10.453 1.00 72.25 83 HIS A O 1
ATOM 643 N N . SER A 1 84 ? 0.947 2.229 9.864 1.00 80.88 84 SER A N 1
ATOM 644 C CA . SER A 1 84 ? 0.420 0.909 9.491 1.00 80.88 84 SER A CA 1
ATOM 645 C C . SER A 1 84 ? 0.800 0.536 8.050 1.00 80.88 84 SER A C 1
ATOM 647 O O . SER A 1 84 ? 0.733 1.368 7.143 1.00 80.88 84 SER A O 1
ATOM 649 N N . ARG A 1 85 ? 1.247 -0.708 7.823 1.00 86.06 85 ARG A N 1
ATOM 650 C CA . ARG A 1 85 ? 1.636 -1.225 6.497 1.00 86.06 85 ARG A CA 1
ATOM 651 C C . ARG A 1 85 ? 1.180 -2.670 6.339 1.00 86.06 85 ARG A C 1
ATOM 653 O O . ARG A 1 85 ? 1.467 -3.507 7.190 1.00 86.06 85 ARG A O 1
ATOM 660 N N . VAL A 1 86 ? 0.549 -2.975 5.209 1.00 90.81 86 VAL A N 1
ATOM 661 C CA . VAL A 1 86 ? 0.134 -4.332 4.828 1.00 90.81 86 VAL A CA 1
ATOM 662 C C . VAL A 1 86 ? 0.730 -4.670 3.465 1.00 90.81 86 VAL A C 1
ATOM 664 O O . VAL A 1 86 ? 0.816 -3.815 2.587 1.00 90.81 86 VAL A O 1
ATOM 667 N N . ALA A 1 87 ? 1.167 -5.918 3.294 1.00 93.56 87 ALA A N 1
ATOM 668 C CA . ALA A 1 87 ? 1.735 -6.414 2.046 1.00 93.56 87 ALA A CA 1
ATOM 669 C C . ALA A 1 87 ? 0.892 -7.562 1.479 1.00 93.56 87 ALA A C 1
ATOM 671 O O . ALA A 1 87 ? 0.570 -8.516 2.188 1.00 93.56 87 ALA A O 1
ATOM 672 N N . LEU A 1 88 ? 0.590 -7.490 0.180 1.00 95.00 88 LEU A N 1
ATOM 673 C CA . LEU A 1 88 ? -0.004 -8.585 -0.585 1.00 95.00 88 LEU A CA 1
ATOM 674 C C . LEU A 1 88 ? 1.104 -9.451 -1.190 1.00 95.00 88 LEU A C 1
ATOM 676 O O . LEU A 1 88 ? 1.917 -8.970 -1.982 1.00 95.00 88 LEU A O 1
ATOM 680 N N . VAL A 1 89 ? 1.122 -10.739 -0.850 1.00 95.00 89 VAL A N 1
ATOM 681 C CA . VAL A 1 89 ? 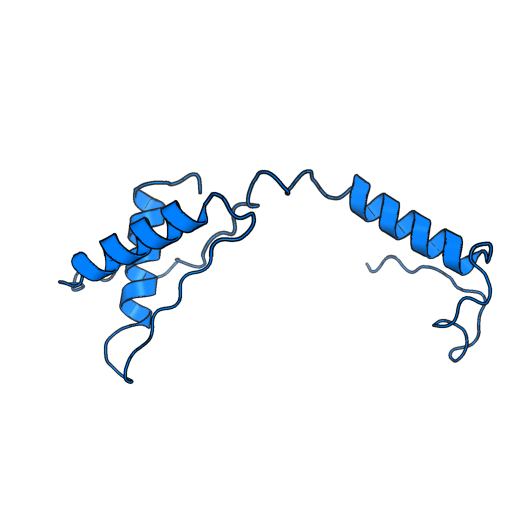2.130 -11.706 -1.314 1.00 95.00 89 VAL A CA 1
ATOM 682 C C . VAL A 1 89 ? 1.479 -12.846 -2.093 1.00 95.00 89 VAL A C 1
ATOM 684 O O . VAL A 1 89 ? 0.349 -13.232 -1.820 1.00 95.00 89 VAL A O 1
ATOM 687 N N . GLY A 1 90 ? 2.178 -13.376 -3.098 1.00 93.88 90 GLY A N 1
ATOM 688 C CA . GLY A 1 90 ? 1.667 -14.468 -3.928 1.00 93.88 90 GLY A CA 1
ATOM 689 C C . GLY A 1 90 ? 2.319 -14.543 -5.305 1.00 93.88 90 GLY A C 1
ATOM 690 O O . GLY A 1 90 ? 3.028 -13.624 -5.728 1.00 93.88 90 GLY A O 1
ATOM 691 N N . GLN A 1 91 ? 2.044 -15.629 -6.023 1.00 95.00 91 GLN A N 1
ATOM 692 C CA . GLN A 1 91 ? 2.610 -15.921 -7.342 1.00 95.00 91 GLN A CA 1
ATOM 693 C C . GLN A 1 91 ? 2.277 -14.833 -8.388 1.00 95.00 91 GLN A C 1
ATOM 695 O O . GLN A 1 91 ? 1.331 -14.050 -8.238 1.00 95.00 91 GLN A O 1
ATOM 700 N N . GLY A 1 92 ? 3.091 -14.731 -9.442 1.00 95.38 92 GLY A N 1
ATOM 701 C CA . GLY A 1 92 ? 2.819 -13.849 -10.582 1.00 95.38 92 GLY A CA 1
ATOM 702 C C . GLY A 1 92 ? 1.461 -14.152 -11.226 1.00 95.38 92 GLY A C 1
ATOM 703 O O . GLY A 1 92 ? 1.041 -15.303 -11.263 1.00 95.38 92 GLY A O 1
ATOM 704 N N . GLY A 1 93 ? 0.754 -13.119 -11.689 1.00 93.19 93 GLY A N 1
ATOM 705 C CA . GLY A 1 93 ? -0.539 -13.267 -12.373 1.00 93.19 93 GLY A CA 1
ATOM 706 C C . GLY A 1 93 ? -1.770 -13.475 -11.478 1.00 93.19 93 GLY A C 1
ATOM 707 O O . GLY A 1 93 ? -2.879 -13.369 -11.977 1.00 93.19 93 GLY A O 1
ATOM 708 N N . ILE A 1 94 ? -1.626 -13.682 -10.162 1.00 93.94 94 ILE A N 1
ATOM 709 C CA . ILE A 1 94 ? -2.777 -13.943 -9.264 1.00 93.94 94 ILE A CA 1
ATOM 710 C C . ILE A 1 94 ? -3.685 -12.720 -8.996 1.00 93.94 94 ILE A C 1
ATOM 712 O O . ILE A 1 94 ? -4.667 -12.831 -8.270 1.00 93.94 94 ILE A O 1
ATOM 716 N N . GLY A 1 95 ? -3.342 -11.544 -9.537 1.00 92.50 95 GLY A N 1
ATOM 717 C CA . GLY A 1 95 ? -4.154 -10.328 -9.400 1.00 92.50 95 GLY A CA 1
ATOM 718 C C . GLY A 1 95 ? -3.835 -9.427 -8.198 1.00 92.50 95 GLY A C 1
ATOM 719 O O . GLY A 1 95 ? -4.644 -8.576 -7.860 1.00 92.50 95 GLY A O 1
ATOM 720 N N . LYS A 1 96 ? -2.658 -9.544 -7.557 1.00 95.94 96 LYS A N 1
ATOM 721 C CA . LYS A 1 96 ? -2.272 -8.703 -6.392 1.00 95.94 96 LYS A CA 1
ATOM 722 C C . LYS A 1 96 ? -2.447 -7.199 -6.633 1.00 95.94 96 LYS A C 1
ATOM 724 O O . LYS A 1 96 ? -2.975 -6.496 -5.781 1.00 95.94 96 LYS A O 1
ATOM 729 N N . SER A 1 97 ? -2.002 -6.718 -7.795 1.00 92.38 97 SER A N 1
ATOM 730 C CA . SER A 1 97 ? -2.131 -5.307 -8.168 1.00 92.38 97 SER A CA 1
ATOM 731 C C . SER A 1 97 ? -3.593 -4.900 -8.333 1.00 92.38 97 SER A C 1
ATOM 733 O O . SER A 1 97 ? -3.969 -3.823 -7.899 1.00 92.38 97 SER A O 1
ATOM 735 N N . GLN A 1 98 ? -4.419 -5.777 -8.902 1.00 91.75 98 GLN A N 1
ATOM 736 C CA . GLN A 1 98 ? -5.844 -5.526 -9.101 1.00 91.75 98 GLN A CA 1
ATOM 737 C C . GLN A 1 98 ? -6.588 -5.469 -7.758 1.00 91.75 98 GLN A C 1
ATOM 739 O O . GLN A 1 98 ? -7.375 -4.558 -7.549 1.00 91.75 98 GLN A O 1
ATOM 744 N N . ILE A 1 99 ? -6.250 -6.353 -6.808 1.00 94.12 99 ILE A N 1
ATOM 745 C CA . ILE A 1 99 ? -6.768 -6.306 -5.428 1.00 94.12 99 ILE A CA 1
ATOM 746 C C . ILE A 1 99 ? -6.388 -4.985 -4.745 1.00 94.12 99 ILE A C 1
ATOM 748 O O . ILE A 1 99 ? -7.230 -4.363 -4.110 1.00 94.12 99 ILE A O 1
ATOM 752 N N . ALA A 1 100 ? -5.133 -4.538 -4.876 1.00 92.69 100 ALA A N 1
ATOM 753 C CA . ALA A 1 100 ? -4.689 -3.278 -4.276 1.00 92.69 100 ALA A CA 1
ATOM 754 C C . ALA A 1 100 ? -5.417 -2.058 -4.864 1.00 92.69 100 ALA A C 1
ATOM 756 O O . ALA A 1 100 ? -5.772 -1.142 -4.127 1.00 92.69 100 ALA A O 1
ATOM 757 N N . ILE A 1 101 ? -5.642 -2.055 -6.181 1.00 90.69 101 ILE A N 1
ATOM 758 C CA . ILE A 1 101 ? -6.382 -0.998 -6.877 1.00 90.69 101 ILE A CA 1
ATOM 759 C C . ILE A 1 101 ? -7.843 -0.984 -6.417 1.00 90.69 101 ILE A C 1
ATOM 761 O O . ILE A 1 101 ? -8.332 0.066 -6.008 1.00 90.69 101 ILE A O 1
ATOM 765 N N . GLU A 1 102 ? -8.512 -2.138 -6.423 1.00 91.69 102 GLU A N 1
ATOM 766 C CA . GLU A 1 102 ? -9.903 -2.269 -5.977 1.00 91.69 102 GLU A CA 1
ATOM 767 C C . GLU A 1 102 ? -10.072 -1.812 -4.524 1.00 91.69 102 GLU A C 1
ATOM 769 O O . GLU A 1 102 ? -10.952 -1.007 -4.219 1.00 91.69 102 GLU A O 1
ATOM 774 N N . TYR A 1 103 ? -9.191 -2.270 -3.630 1.00 91.69 103 TYR A N 1
ATOM 775 C CA . TYR A 1 103 ? -9.200 -1.860 -2.229 1.00 91.69 103 TYR A CA 1
ATOM 776 C C . TYR A 1 103 ? -9.095 -0.336 -2.087 1.00 91.69 103 TYR A C 1
ATOM 778 O O . TYR A 1 103 ? -9.851 0.273 -1.334 1.00 91.69 103 TYR A O 1
ATOM 786 N N . ALA A 1 104 ? -8.203 0.296 -2.853 1.00 89.31 104 ALA A N 1
ATOM 787 C CA . ALA A 1 104 ? -8.017 1.741 -2.819 1.00 89.31 104 ALA A CA 1
ATOM 788 C C . ALA A 1 104 ? -9.257 2.513 -3.313 1.00 89.31 104 ALA A C 1
ATOM 790 O O . ALA A 1 104 ? -9.584 3.559 -2.747 1.00 89.31 104 ALA A O 1
ATOM 791 N N . TYR A 1 105 ? -9.978 1.999 -4.318 1.00 87.94 105 TYR A N 1
ATOM 792 C CA . TYR A 1 105 ? -11.259 2.577 -4.742 1.00 87.94 105 TYR A CA 1
ATOM 793 C C . TYR A 1 105 ? -12.338 2.432 -3.666 1.00 87.94 105 TYR A C 1
ATOM 795 O O . TYR A 1 105 ? -12.954 3.435 -3.303 1.00 87.94 105 TYR A O 1
ATOM 803 N N . ARG A 1 106 ? -12.520 1.233 -3.095 1.00 89.44 106 ARG A N 1
ATOM 804 C CA . ARG A 1 106 ? -13.516 0.998 -2.033 1.00 89.44 106 ARG A CA 1
ATOM 805 C C . ARG A 1 106 ? -13.242 1.847 -0.790 1.00 89.44 106 ARG A C 1
ATOM 807 O O . ARG A 1 106 ? -14.176 2.410 -0.225 1.00 89.44 106 ARG A O 1
ATOM 814 N N . LEU A 1 107 ? -11.973 1.993 -0.401 1.00 87.62 107 LEU A N 1
ATOM 815 C CA . LEU A 1 107 ? -11.563 2.830 0.731 1.00 87.62 107 LEU A CA 1
ATOM 816 C C . LEU A 1 107 ? -11.866 4.316 0.486 1.00 87.62 107 LEU A C 1
ATOM 818 O O . LEU A 1 107 ? -12.348 5.006 1.380 1.00 87.62 107 LEU A O 1
ATOM 822 N N . ARG A 1 108 ? -11.632 4.811 -0.736 1.00 83.69 108 ARG A N 1
ATOM 823 C CA . ARG A 1 108 ? -11.967 6.191 -1.116 1.00 83.69 108 ARG A CA 1
ATOM 824 C C . ARG A 1 108 ? -13.475 6.454 -1.063 1.00 83.69 108 ARG A C 1
ATOM 826 O O . ARG A 1 108 ? -13.877 7.555 -0.695 1.00 83.69 108 ARG A O 1
ATOM 833 N N . GLU A 1 109 ? -14.299 5.486 -1.459 1.00 82.06 109 GLU A N 1
ATOM 834 C CA . GLU A 1 109 ? -15.761 5.614 -1.401 1.00 82.06 109 GLU A CA 1
ATOM 835 C C . GLU A 1 109 ? -16.296 5.556 0.035 1.00 82.06 109 GLU A C 1
ATOM 837 O O . GLU A 1 109 ? -17.176 6.343 0.389 1.00 82.06 109 GLU A O 1
ATOM 842 N N . SER A 1 110 ? -15.762 4.662 0.873 1.00 82.06 110 SER A N 1
ATOM 843 C CA . SER A 1 110 ? -16.218 4.489 2.258 1.00 82.06 110 SER A CA 1
ATOM 844 C C . SER A 1 110 ? -15.693 5.569 3.210 1.00 82.06 110 SER A C 1
ATOM 846 O O . SER A 1 110 ? -16.381 5.926 4.168 1.00 82.06 110 SER A O 1
ATOM 848 N N . ALA A 1 111 ? -14.510 6.125 2.939 1.00 74.06 111 ALA A N 1
ATOM 849 C CA . ALA A 1 111 ? -13.857 7.133 3.765 1.00 74.06 111 ALA A CA 1
ATOM 850 C C . ALA A 1 111 ? -13.238 8.258 2.906 1.00 74.06 111 ALA A C 1
ATOM 852 O O . ALA A 1 111 ? -12.017 8.390 2.831 1.00 74.06 111 ALA A O 1
ATOM 853 N N . PRO A 1 112 ? -14.051 9.155 2.311 1.00 62.41 112 PRO A N 1
ATOM 854 C CA . PRO A 1 112 ? -13.576 10.207 1.396 1.00 62.41 112 PRO A CA 1
ATOM 855 C C . PRO A 1 112 ? -12.645 11.260 2.037 1.00 62.41 112 PRO A C 1
ATOM 857 O O . PRO A 1 112 ? -12.164 12.163 1.353 1.00 62.41 112 PRO A O 1
ATOM 860 N N . GLN A 1 113 ? -12.420 11.166 3.350 1.00 56.38 113 GLN A N 1
ATOM 861 C CA . GLN A 1 113 ? -11.633 12.087 4.174 1.00 56.38 113 GLN A CA 1
ATOM 862 C C . GLN A 1 113 ? -10.285 11.490 4.632 1.00 56.38 113 GLN A C 1
ATOM 864 O O . GLN A 1 113 ? -9.527 12.193 5.298 1.00 56.38 113 GLN A O 1
ATOM 869 N N . THR A 1 114 ? -10.012 10.207 4.349 1.00 51.28 114 THR A N 1
ATOM 870 C CA . THR A 1 114 ? -8.725 9.539 4.653 1.00 51.28 114 THR A CA 1
ATOM 871 C C . THR A 1 114 ? -7.723 9.772 3.526 1.00 51.28 114 THR A C 1
ATOM 873 O O . THR A 1 114 ? -6.530 9.979 3.836 1.00 51.28 114 THR A O 1
#

Sequence (114 aa):
MEDKIPLDANHSMIVKFNSKNNRGCTSARDKLRQFEQDAPSCSAGAKQTKAFLDGPVDSAFVGREDILLEIDKKLEQAASQEHSRVALVGQGGIGKSQIAIEYAYRLRESAPQT

pLDDT: mean 79.77, std 13.43, range [48.75, 95.94]

Radius of gyration: 22.94 Å; chains: 1; bounding box: 53×46×33 Å

Foldseek 3Di:
DDDDQDDPDPPVCLVPDPDCPDPSNVSVVVVVVVCVVPPPPPLPADPPPPPPLPDDQDPPDDDPPVVLVVVVVQQVVCVVPSDGDDDDDDDPPPCRVVSVSNSVVVCCVVCVRD

Secondary structure (DSSP, 8-state):
--------S-TTTTT--SSTT-HHHHHHHHHHHHHHHHS-STTSS---------SPP-TT----HHHHHHHHHHHHHTTTSSS--------TTS-HHHHHHHHHHHHHHH-TT-